Protein AF-A0A1C3F4M2-F1 (afdb_monomer)

Secondary structure (DSSP, 8-state):
-EEEEETTT--EEEE-GGGT----TTTEEE----SSPPGGGGGSPB-PPP-

Sequence (51 aa):
MVVIENKSNGERFLVDLLKGQTYDKELYTKITYEVPLKKEFWNLP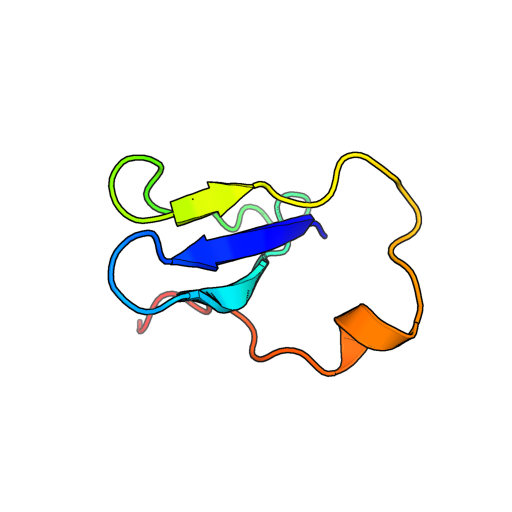RLTKSK

pLDDT: mean 85.21, std 11.65, range [39.19, 95.06]

Solvent-accessible surface area (backbone atoms only — not comparable to full-atom values): 3270 Å² total; per-residue (Å²): 104,42,39,32,30,31,76,88,79,64,53,59,29,31,37,41,57,86,78,70,47,78,76,60,69,89,56,31,43,78,76,55,90,62,84,79,69,61,74,82,58,73,75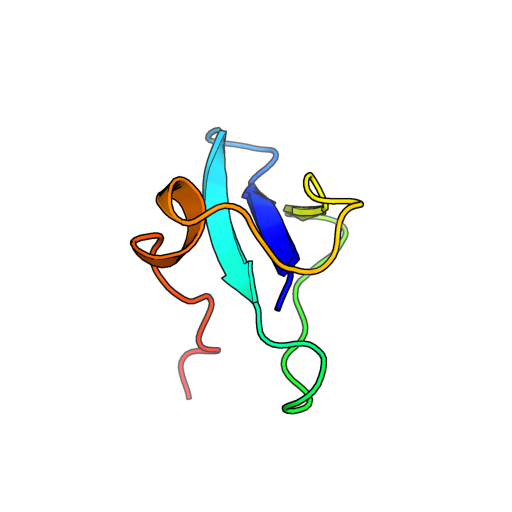,41,55,64,62,67,78,82,128

Nearest PDB structures (foldseek):
  9caq-assembly1_4  TM=6.629E-01  e=7.565E+00  Homo sapiens

Foldseek 3Di:
DFWKAFPPPRAIADEDVVVVGDDDVVGIDTPDPDPPDDPVNVPGHHPDPPD

Radius of gyration: 10.33 Å; Cα contacts (8 Å, |Δi|>4): 75; chains: 1; bounding box: 24×20×26 Å

Structure (mmCIF, N/CA/C/O backbone):
data_AF-A0A1C3F4M2-F1
#
_entry.id   AF-A0A1C3F4M2-F1
#
loop_
_atom_site.group_PDB
_atom_site.id
_atom_site.type_symbol
_atom_site.label_atom_id
_atom_site.label_alt_id
_atom_site.label_comp_id
_atom_site.label_asym_id
_atom_site.label_entity_id
_atom_site.label_seq_id
_atom_site.pdbx_PDB_ins_code
_atom_site.Cartn_x
_atom_site.Cartn_y
_atom_site.Cartn_z
_atom_site.occupancy
_atom_site.B_iso_or_equiv
_atom_site.auth_seq_id
_atom_site.auth_comp_id
_atom_site.auth_asym_id
_atom_site.auth_atom_id
_atom_site.pdbx_PDB_model_num
ATOM 1 N N . MET A 1 1 ? -3.158 -1.452 -9.343 1.00 85.06 1 MET A N 1
ATOM 2 C CA . MET A 1 1 ? -2.555 -1.577 -7.999 1.00 85.06 1 MET A CA 1
ATOM 3 C C . MET A 1 1 ? -1.870 -0.279 -7.603 1.00 85.06 1 MET A C 1
ATOM 5 O O . MET A 1 1 ? -1.349 0.409 -8.472 1.00 85.06 1 MET A O 1
ATOM 9 N N . VAL A 1 2 ? -1.896 0.053 -6.318 1.00 89.56 2 VAL A N 1
ATOM 10 C CA . VAL A 1 2 ? -1.208 1.195 -5.702 1.00 89.56 2 VAL A CA 1
ATOM 11 C C . VAL A 1 2 ? -0.521 0.724 -4.426 1.00 89.56 2 VAL A C 1
ATOM 13 O O . VAL A 1 2 ? -0.971 -0.247 -3.818 1.00 89.56 2 VAL A O 1
ATOM 16 N N . VAL A 1 3 ? 0.539 1.411 -4.014 1.00 92.25 3 VAL A N 1
ATOM 17 C CA . VAL A 1 3 ? 1.129 1.241 -2.688 1.00 92.25 3 VAL A CA 1
ATOM 18 C C . VAL A 1 3 ? 0.614 2.335 -1.777 1.00 92.25 3 VAL A C 1
ATOM 20 O O . VAL A 1 3 ? 0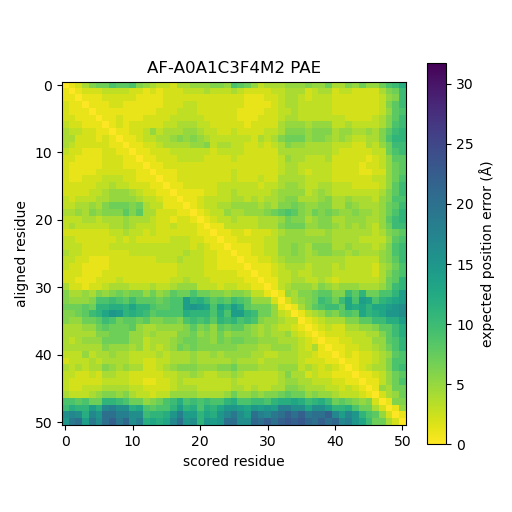.581 3.520 -2.136 1.00 92.25 3 VAL A O 1
ATOM 23 N N . ILE A 1 4 ? 0.220 1.910 -0.590 1.00 92.88 4 ILE A N 1
ATOM 24 C CA . ILE A 1 4 ? -0.149 2.777 0.512 1.00 92.88 4 ILE A CA 1
ATOM 25 C C . ILE A 1 4 ? 0.827 2.575 1.665 1.00 92.88 4 ILE A C 1
ATOM 27 O O . ILE A 1 4 ? 1.397 1.496 1.813 1.00 92.88 4 ILE A O 1
ATOM 31 N N . GLU A 1 5 ? 0.995 3.605 2.477 1.00 94.81 5 GLU A N 1
ATOM 32 C CA . GLU A 1 5 ? 1.824 3.605 3.676 1.00 94.81 5 GLU A CA 1
ATOM 33 C C . GLU A 1 5 ? 0.958 3.971 4.883 1.00 94.81 5 GLU A C 1
ATOM 35 O O . GLU A 1 5 ? 0.159 4.908 4.817 1.00 94.81 5 GLU A O 1
ATOM 40 N N . ASN A 1 6 ? 1.075 3.203 5.961 1.00 95.06 6 ASN A N 1
ATOM 41 C CA . ASN A 1 6 ? 0.401 3.458 7.224 1.00 95.06 6 ASN A CA 1
ATOM 42 C C . ASN A 1 6 ? 1.055 4.660 7.915 1.00 95.06 6 ASN A C 1
ATOM 44 O O . ASN A 1 6 ? 2.263 4.675 8.150 1.00 95.06 6 ASN A O 1
ATOM 48 N N . LYS A 1 7 ? 0.249 5.663 8.267 1.00 94.12 7 LYS A N 1
ATOM 49 C CA . LYS A 1 7 ? 0.732 6.920 8.851 1.00 94.12 7 LYS A CA 1
ATOM 50 C C . LYS A 1 7 ? 1.307 6.761 10.262 1.00 94.12 7 LYS A C 1
ATOM 52 O O . LYS A 1 7 ? 2.079 7.613 10.685 1.00 94.12 7 LYS A O 1
ATOM 57 N N . SER A 1 8 ? 0.928 5.714 10.996 1.00 94.12 8 SER A N 1
ATOM 58 C CA . SER A 1 8 ? 1.349 5.505 12.387 1.00 94.12 8 SER A 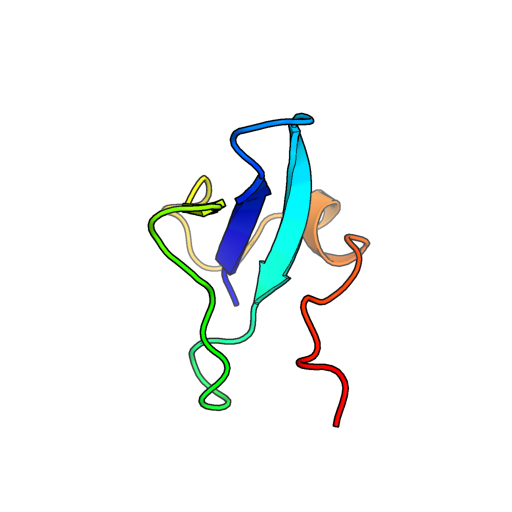CA 1
ATOM 59 C C . SER A 1 8 ? 2.664 4.742 12.514 1.00 94.12 8 SER A C 1
ATOM 61 O O . SER A 1 8 ? 3.435 5.028 13.42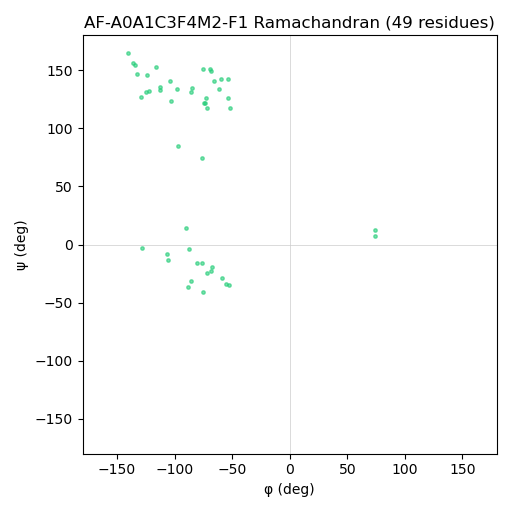4 1.00 94.12 8 SER A O 1
ATOM 63 N N . ASN A 1 9 ? 2.920 3.766 11.640 1.00 94.44 9 ASN A N 1
ATOM 64 C CA . ASN A 1 9 ? 4.079 2.872 11.763 1.00 94.44 9 ASN A CA 1
ATOM 65 C C . ASN A 1 9 ? 4.945 2.774 10.492 1.00 94.44 9 ASN A C 1
ATOM 67 O O . ASN A 1 9 ? 5.976 2.109 10.517 1.00 94.44 9 ASN A O 1
ATOM 71 N N . GLY A 1 10 ? 4.552 3.429 9.395 1.00 92.94 10 GLY A N 1
ATOM 72 C CA . GLY A 1 10 ? 5.294 3.421 8.133 1.00 92.94 10 GLY A CA 1
ATOM 73 C C . GLY A 1 10 ? 5.200 2.113 7.342 1.00 92.94 10 GLY A C 1
ATOM 74 O O . GLY A 1 10 ? 5.892 1.960 6.335 1.00 92.94 10 GLY A O 1
ATOM 75 N N . GLU A 1 11 ? 4.366 1.154 7.757 1.00 93.94 11 GLU A N 1
ATOM 76 C CA . GLU A 1 11 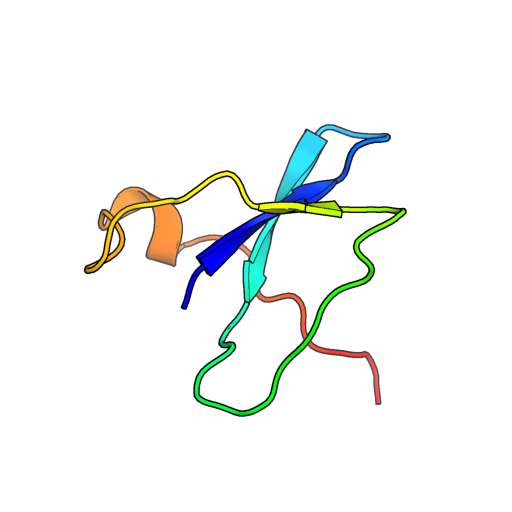? 4.197 -0.100 7.023 1.00 93.94 11 GLU A CA 1
ATOM 77 C C . GLU A 1 11 ? 3.552 0.128 5.656 1.00 93.94 11 GLU A C 1
ATOM 79 O O . GLU A 1 11 ? 2.621 0.923 5.505 1.00 93.94 11 GLU A O 1
ATOM 84 N N . ARG A 1 12 ? 4.026 -0.611 4.649 1.00 93.12 12 ARG A N 1
ATOM 85 C CA . ARG A 1 12 ? 3.601 -0.446 3.257 1.00 93.12 12 ARG A CA 1
ATOM 86 C C . ARG A 1 12 ? 2.820 -1.641 2.761 1.00 93.12 12 ARG A C 1
ATOM 88 O O . ARG A 1 12 ? 3.248 -2.782 2.916 1.00 93.12 12 ARG A O 1
ATOM 95 N N . PHE A 1 13 ? 1.726 -1.354 2.069 1.00 92.56 13 PHE A N 1
ATOM 96 C CA . PHE A 1 13 ? 0.825 -2.370 1.553 1.00 92.56 13 PHE A CA 1
ATOM 97 C C . PHE A 1 13 ? 0.470 -2.122 0.094 1.00 92.56 13 PHE A C 1
ATOM 99 O O . PHE A 1 13 ? 0.328 -0.984 -0.354 1.00 92.56 13 PHE A O 1
ATOM 106 N N . LEU A 1 14 ? 0.276 -3.209 -0.642 1.00 92.12 14 LEU A N 1
ATOM 107 C CA . LEU A 1 14 ? -0.303 -3.198 -1.977 1.00 92.12 14 LEU A CA 1
ATOM 108 C C . LEU A 1 14 ? -1.827 -3.245 -1.906 1.00 92.12 14 LEU A C 1
ATOM 110 O O . LEU A 1 14 ? -2.402 -4.124 -1.262 1.00 92.12 14 LEU A O 1
ATOM 114 N N . VAL A 1 15 ? -2.478 -2.357 -2.651 1.00 90.31 15 VAL A N 1
ATOM 115 C CA . VAL A 1 15 ? -3.932 -2.350 -2.832 1.00 90.31 15 VAL A CA 1
ATOM 116 C C . VAL A 1 15 ? -4.281 -2.396 -4.305 1.00 90.31 15 VAL A C 1
ATOM 118 O O . VAL A 1 15 ? -3.783 -1.607 -5.112 1.00 90.31 15 VAL A O 1
ATOM 121 N N . ASP A 1 16 ? -5.188 -3.294 -4.672 1.00 88.50 16 ASP A N 1
ATOM 122 C CA . ASP A 1 16 ? -5.719 -3.365 -6.024 1.00 88.50 16 ASP A CA 1
ATOM 123 C C . ASP A 1 16 ? -7.056 -2.628 -6.164 1.00 88.50 16 ASP A C 1
ATOM 125 O O . ASP A 1 16 ? -8.133 -3.223 -6.109 1.00 88.50 16 ASP A O 1
ATOM 129 N N . LEU A 1 17 ? -6.973 -1.311 -6.387 1.00 83.88 17 LEU A N 1
ATOM 130 C CA . LEU A 1 17 ? -8.148 -0.463 -6.625 1.00 83.88 17 LEU A CA 1
ATOM 131 C C . LEU A 1 17 ? -8.978 -0.917 -7.841 1.00 83.88 17 LEU A C 1
ATOM 133 O O . LEU A 1 17 ? -10.190 -0.733 -7.847 1.00 83.88 17 LEU A O 1
ATOM 137 N N . LEU A 1 18 ? -8.354 -1.542 -8.851 1.00 83.12 18 LEU A N 1
ATOM 138 C CA . LEU A 1 18 ? -9.062 -2.029 -10.045 1.00 83.12 18 LEU A CA 1
ATOM 139 C C . LEU A 1 18 ? -9.923 -3.262 -9.745 1.00 83.12 18 LEU A C 1
ATOM 141 O O . LEU A 1 18 ? -10.911 -3.502 -10.428 1.00 83.12 18 LEU A O 1
ATOM 145 N N . LYS A 1 19 ? -9.575 -4.023 -8.702 1.00 84.00 19 LYS A N 1
ATOM 146 C CA . LYS A 1 19 ? -10.370 -5.153 -8.201 1.00 84.00 19 LYS A CA 1
ATOM 147 C C . LYS A 1 19 ? -11.384 -4.740 -7.128 1.00 84.00 19 LYS A C 1
ATOM 149 O O . LYS A 1 19 ? -11.894 -5.598 -6.415 1.00 84.00 19 LYS A O 1
ATOM 154 N N . GLY A 1 20 ? -11.648 -3.440 -6.976 1.00 82.88 20 GLY A N 1
ATOM 155 C CA . GLY A 1 20 ? -12.590 -2.914 -5.986 1.00 82.88 20 GLY A CA 1
ATOM 156 C C . GLY A 1 20 ? -12.080 -2.945 -4.543 1.00 82.88 20 GLY A C 1
ATOM 157 O O . GLY A 1 20 ? -12.863 -2.735 -3.617 1.00 82.88 20 GLY A O 1
ATOM 158 N N . GLN A 1 21 ? -10.784 -3.196 -4.316 1.00 87.00 21 GLN A N 1
ATOM 159 C CA . GLN A 1 21 ? -10.207 -3.028 -2.983 1.00 87.00 21 GLN A CA 1
ATOM 160 C C . GLN A 1 21 ? -10.152 -1.542 -2.622 1.00 87.00 21 GLN A C 1
ATOM 162 O O . GLN A 1 21 ? -10.015 -0.675 -3.482 1.00 87.00 21 GLN A O 1
ATOM 167 N N . THR A 1 22 ? -10.230 -1.253 -1.329 1.00 88.00 22 THR A N 1
ATOM 168 C CA . THR A 1 22 ? -10.129 0.102 -0.790 1.00 88.00 22 THR A CA 1
ATOM 169 C C . THR A 1 22 ? -9.316 0.075 0.495 1.00 88.00 22 THR A C 1
ATOM 171 O O . THR A 1 22 ? -9.098 -0.988 1.078 1.00 88.00 22 THR A O 1
ATOM 174 N N . TYR A 1 23 ? -8.873 1.242 0.931 1.00 88.69 23 TYR A N 1
ATOM 175 C CA . TYR A 1 23 ? -8.127 1.438 2.162 1.00 88.69 23 TYR A CA 1
ATOM 176 C C . TYR A 1 23 ? -8.666 2.661 2.896 1.00 88.69 23 TYR A C 1
ATOM 178 O O . TYR A 1 23 ? -9.256 3.560 2.290 1.00 88.69 23 TYR A O 1
ATOM 186 N N . ASP A 1 24 ? -8.457 2.684 4.205 1.00 91.12 24 ASP A N 1
ATOM 187 C CA . ASP A 1 24 ? -8.814 3.820 5.041 1.00 91.12 24 ASP A CA 1
ATOM 188 C C . ASP A 1 24 ? -7.846 4.989 4.780 1.00 91.12 24 ASP A C 1
ATOM 190 O O . ASP A 1 24 ? -6.639 4.874 4.986 1.00 91.12 24 ASP A O 1
ATOM 194 N N . LYS A 1 25 ? -8.362 6.119 4.292 1.00 90.31 25 LYS A N 1
ATOM 195 C CA . LYS A 1 25 ? -7.549 7.305 3.973 1.00 90.31 25 LYS A CA 1
ATOM 196 C C . LYS A 1 25 ? -7.127 8.087 5.218 1.00 90.31 25 LYS A C 1
ATOM 198 O O . LYS A 1 25 ? -6.228 8.928 5.131 1.00 90.31 25 LYS A O 1
ATOM 203 N N . GLU A 1 26 ? -7.758 7.840 6.362 1.00 93.56 26 GLU A N 1
ATOM 204 C CA . GLU A 1 26 ? -7.357 8.419 7.641 1.00 93.56 26 GLU A CA 1
ATOM 205 C C . GLU A 1 26 ? -6.108 7.710 8.164 1.00 93.56 26 GLU A C 1
ATOM 207 O O . GLU A 1 26 ? -5.160 8.387 8.561 1.00 93.56 26 GLU A O 1
ATOM 212 N N . LEU A 1 27 ? -6.040 6.382 8.023 1.00 92.25 27 LEU A N 1
ATOM 213 C CA . LEU A 1 27 ? -4.909 5.558 8.468 1.00 92.25 27 LEU A CA 1
ATOM 214 C C . LEU A 1 27 ? -3.767 5.455 7.450 1.00 92.25 27 LEU A C 1
ATOM 216 O O . LEU A 1 27 ? -2.605 5.345 7.839 1.00 92.25 27 LEU A O 1
ATOM 220 N N . TYR A 1 28 ? -4.075 5.503 6.152 1.00 94.50 28 TYR A N 1
ATOM 221 C CA . TYR A 1 28 ? -3.103 5.242 5.093 1.00 94.50 28 TYR A CA 1
ATOM 222 C C . TYR A 1 28 ? -2.982 6.392 4.091 1.00 94.50 28 TYR A C 1
ATOM 224 O O . TYR A 1 28 ? -3.960 7.044 3.722 1.00 94.50 28 TYR A O 1
ATOM 232 N N . THR A 1 29 ? -1.769 6.590 3.581 1.00 94.19 29 THR A N 1
ATOM 233 C CA . THR A 1 29 ? -1.451 7.535 2.505 1.00 94.19 29 THR A CA 1
ATOM 234 C C . THR A 1 29 ? -1.022 6.771 1.261 1.00 94.19 29 THR A C 1
ATOM 236 O O . THR A 1 29 ? -0.189 5.875 1.332 1.00 94.19 29 THR A O 1
ATOM 239 N N . LYS A 1 30 ? -1.557 7.130 0.090 1.00 91.31 30 LYS A N 1
ATOM 240 C CA . LYS A 1 30 ? -1.077 6.590 -1.189 1.00 91.31 30 LYS A CA 1
ATOM 241 C C . LYS A 1 30 ? 0.271 7.219 -1.530 1.00 91.31 30 LYS A C 1
ATOM 243 O O . LYS A 1 30 ? 0.350 8.434 -1.669 1.00 91.31 30 LYS A O 1
ATOM 248 N N . ILE A 1 31 ? 1.296 6.389 -1.707 1.00 89.50 31 ILE A N 1
ATOM 249 C CA . ILE A 1 31 ? 2.665 6.854 -1.989 1.00 89.50 31 ILE A CA 1
ATOM 250 C C . ILE A 1 31 ? 3.085 6.654 -3.447 1.00 89.50 31 ILE A C 1
ATOM 252 O O . ILE A 1 31 ? 4.066 7.234 -3.897 1.00 89.50 31 ILE A O 1
ATOM 256 N N . THR A 1 32 ? 2.337 5.865 -4.220 1.00 85.25 32 THR A N 1
ATOM 257 C CA . THR A 1 32 ? 2.641 5.637 -5.641 1.00 85.25 32 THR A CA 1
ATOM 258 C C . THR A 1 32 ? 1.714 6.427 -6.544 1.00 85.25 32 THR A C 1
ATOM 260 O O . THR A 1 32 ? 0.500 6.217 -6.505 1.00 85.25 32 THR A O 1
ATOM 263 N N . TYR A 1 33 ? 2.287 7.255 -7.411 1.00 70.38 33 TYR A N 1
ATOM 264 C CA . TYR A 1 33 ? 1.565 8.033 -8.423 1.00 70.38 33 TYR A CA 1
ATOM 265 C C . TYR A 1 33 ? 1.756 7.480 -9.845 1.00 70.38 33 TYR A C 1
ATOM 267 O O . TYR A 1 33 ? 1.052 7.897 -10.759 1.00 70.38 33 TYR A O 1
ATOM 275 N N . GLU A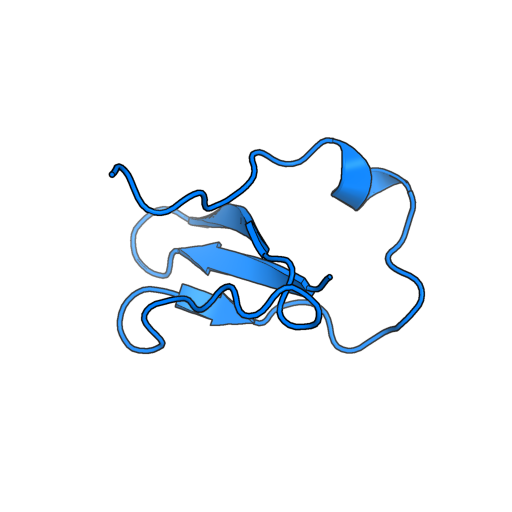 1 34 ? 2.651 6.503 -10.016 1.00 66.44 34 GLU A N 1
ATOM 276 C CA . GLU A 1 34 ? 3.040 5.943 -11.311 1.00 66.44 34 GLU A CA 1
ATOM 277 C C . GLU A 1 34 ? 2.411 4.563 -11.565 1.00 66.44 34 GLU A C 1
ATOM 279 O O . GLU A 1 34 ? 2.323 3.716 -10.671 1.00 66.44 34 GLU A O 1
ATOM 284 N N . VAL A 1 35 ? 1.992 4.338 -12.813 1.00 68.44 35 VAL A N 1
ATOM 285 C CA . VAL A 1 35 ? 1.515 3.052 -13.340 1.00 68.44 35 VAL A CA 1
ATOM 286 C C . VAL A 1 35 ? 2.288 2.780 -14.638 1.00 68.44 35 VAL A C 1
ATOM 288 O O . VAL A 1 35 ? 2.270 3.647 -15.510 1.00 68.44 35 VAL A O 1
ATOM 291 N N . PRO A 1 36 ? 2.937 1.612 -14.814 1.00 75.62 36 PRO A N 1
ATOM 292 C CA . PRO A 1 36 ? 2.949 0.442 -13.932 1.00 75.62 36 PRO A CA 1
ATOM 293 C C . PRO A 1 36 ? 3.817 0.617 -12.673 1.00 75.62 36 PRO A C 1
ATOM 295 O O . PRO A 1 36 ? 4.818 1.325 -12.673 1.00 75.62 36 PRO A O 1
ATOM 298 N N . LEU A 1 37 ? 3.445 -0.079 -11.593 1.00 84.75 37 LEU A N 1
ATOM 299 C CA . LEU A 1 37 ? 4.231 -0.130 -10.356 1.00 84.75 37 LEU A CA 1
ATOM 300 C C . LEU A 1 37 ? 5.616 -0.737 -10.602 1.00 84.75 37 LEU A C 1
ATOM 302 O O . LEU A 1 37 ? 5.719 -1.813 -11.203 1.00 84.75 37 LEU A O 1
ATOM 306 N N . LYS A 1 38 ? 6.660 -0.097 -10.060 1.00 84.38 38 LYS A N 1
ATOM 307 C CA . LYS A 1 38 ? 8.027 -0.641 -10.049 1.00 84.38 38 LYS A CA 1
ATOM 308 C C . LYS A 1 38 ? 8.043 -2.041 -9.431 1.00 84.38 38 LYS A C 1
ATOM 310 O O . LYS A 1 38 ? 7.342 -2.292 -8.451 1.00 84.38 38 LYS A O 1
ATOM 315 N N . LYS A 1 39 ? 8.869 -2.939 -9.987 1.00 84.75 39 LYS A N 1
ATOM 316 C CA . LYS A 1 39 ? 8.972 -4.356 -9.574 1.00 84.75 39 LYS A CA 1
ATOM 317 C C . LYS A 1 39 ? 9.214 -4.535 -8.071 1.00 84.75 39 LYS A C 1
ATOM 319 O O . LYS A 1 39 ? 8.666 -5.461 -7.490 1.00 84.75 39 LYS A O 1
ATOM 324 N N . GLU A 1 40 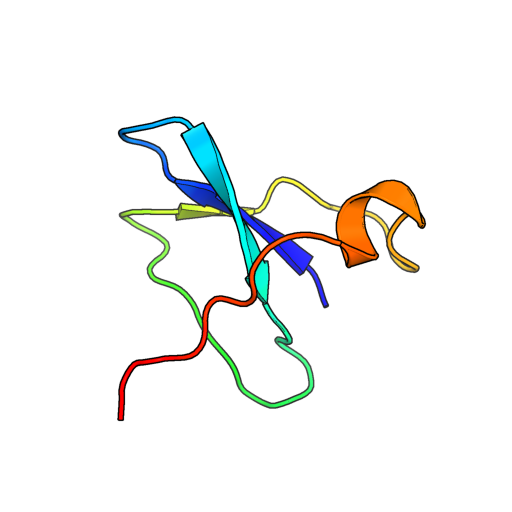? 9.966 -3.631 -7.445 1.00 86.00 40 GLU A N 1
ATOM 325 C CA . GLU A 1 40 ? 10.250 -3.640 -6.001 1.00 86.00 40 GLU A CA 1
ATOM 326 C C . GLU A 1 40 ? 8.982 -3.662 -5.132 1.00 86.00 40 GLU A C 1
ATOM 328 O O . GLU A 1 40 ? 8.941 -4.324 -4.098 1.00 86.00 40 GLU A O 1
ATOM 333 N N . PHE A 1 41 ? 7.910 -3.011 -5.586 1.00 86.56 41 PHE A N 1
ATOM 334 C CA . PHE A 1 41 ? 6.674 -2.906 -4.824 1.00 86.56 41 PHE A CA 1
ATOM 335 C C . PHE A 1 41 ? 5.796 -4.149 -4.921 1.00 86.56 41 PHE A C 1
ATOM 337 O O . PHE A 1 41 ? 4.910 -4.313 -4.090 1.00 86.56 41 PHE A O 1
ATOM 344 N N . TRP A 1 42 ? 6.034 -5.040 -5.890 1.00 86.00 42 TRP A N 1
ATOM 345 C CA . TRP A 1 42 ? 5.214 -6.240 -6.103 1.00 86.00 42 TRP A CA 1
ATOM 346 C C . TRP A 1 42 ? 5.330 -7.271 -4.975 1.00 86.00 42 TRP A C 1
ATOM 348 O O . TRP A 1 42 ? 4.434 -8.102 -4.823 1.00 86.00 42 TRP A O 1
ATOM 358 N N . ASN A 1 43 ? 6.397 -7.187 -4.177 1.00 87.88 43 ASN A N 1
ATOM 359 C CA . ASN A 1 43 ? 6.652 -8.070 -3.040 1.00 87.88 43 ASN A CA 1
ATOM 360 C C . ASN A 1 43 ? 6.008 -7.582 -1.732 1.00 87.88 43 ASN A C 1
ATOM 362 O O . ASN A 1 43 ? 6.104 -8.274 -0.721 1.00 87.88 43 ASN A O 1
ATOM 366 N N . LEU A 1 44 ? 5.368 -6.407 -1.720 1.00 90.00 44 LEU A N 1
ATOM 367 C CA . LEU A 1 44 ? 4.723 -5.888 -0.515 1.00 90.00 44 LEU A CA 1
ATOM 368 C C . LEU A 1 44 ? 3.493 -6.723 -0.119 1.00 90.00 44 LEU A C 1
ATOM 370 O O . LEU A 1 44 ? 2.787 -7.247 -0.992 1.00 90.00 44 LEU A O 1
ATOM 374 N N . PRO A 1 45 ? 3.185 -6.817 1.189 1.00 91.31 45 PRO A N 1
ATOM 375 C CA . PRO A 1 45 ? 1.968 -7.468 1.651 1.00 91.31 45 PRO A CA 1
ATOM 376 C C . PRO A 1 45 ? 0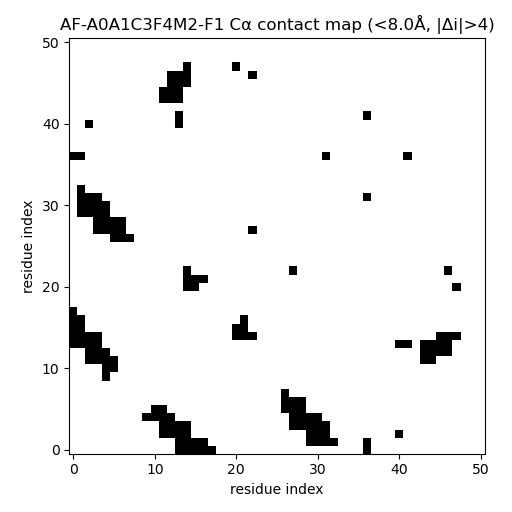.740 -6.767 1.065 1.00 91.31 45 PRO A C 1
ATOM 378 O O . PRO A 1 45 ? 0.702 -5.546 0.906 1.00 91.31 45 PRO A O 1
ATOM 381 N N . ARG A 1 46 ? -0.285 -7.544 0.717 1.00 89.69 46 ARG A N 1
ATOM 382 C CA . ARG A 1 46 ? -1.540 -6.994 0.194 1.00 89.69 46 ARG A CA 1
ATOM 383 C C . ARG A 1 46 ? -2.438 -6.592 1.354 1.00 89.69 46 ARG A C 1
ATOM 385 O O . ARG A 1 46 ? -2.624 -7.386 2.272 1.00 89.69 46 ARG A O 1
ATOM 392 N N . LEU A 1 47 ? -3.050 -5.410 1.278 1.00 83.88 47 LEU A N 1
ATOM 393 C CA . LEU A 1 47 ? -4.107 -5.020 2.212 1.00 83.88 47 LEU A CA 1
ATOM 394 C C . LEU A 1 47 ? -5.402 -5.757 1.831 1.00 83.88 47 LEU A C 1
ATOM 396 O O . LEU A 1 47 ? -6.315 -5.208 1.217 1.00 83.88 47 LEU A O 1
ATOM 400 N N . THR A 1 48 ? -5.470 -7.051 2.124 1.00 69.81 48 THR A N 1
ATOM 401 C CA . THR A 1 48 ? -6.731 -7.789 2.060 1.00 69.81 48 THR A CA 1
ATOM 402 C C . THR A 1 48 ? -7.560 -7.389 3.269 1.00 69.81 48 THR A C 1
ATOM 404 O O . THR A 1 48 ? -7.101 -7.570 4.393 1.00 69.81 48 THR A O 1
ATOM 407 N N . LYS A 1 49 ? -8.775 -6.857 3.063 1.00 58.09 49 LYS A N 1
ATOM 408 C CA . LYS A 1 49 ? -9.757 -6.782 4.154 1.00 58.09 49 LYS A CA 1
ATOM 409 C C . LYS A 1 49 ? -9.858 -8.188 4.752 1.00 58.09 49 LYS A C 1
ATOM 411 O O . LYS A 1 49 ? -10.217 -9.111 4.019 1.00 58.09 49 LYS A O 1
ATOM 416 N N . SER A 1 50 ? -9.505 -8.354 6.030 1.00 47.09 50 SER A N 1
ATOM 417 C CA . SER A 1 50 ? -9.913 -9.553 6.767 1.00 47.09 50 SER A CA 1
ATOM 418 C C . SER A 1 50 ? -11.424 -9.664 6.623 1.00 47.09 50 SER A C 1
ATOM 420 O O . SER A 1 50 ? -12.137 -8.673 6.794 1.00 47.09 50 SER A O 1
ATOM 422 N N . LYS A 1 51 ? -11.852 -10.834 6.161 1.00 39.19 51 LYS A N 1
ATOM 423 C CA . LYS A 1 51 ? -13.242 -11.170 5.880 1.00 39.19 51 LYS A CA 1
ATOM 424 C C . LYS A 1 51 ? -14.069 -11.157 7.158 1.00 39.19 51 LYS A C 1
ATOM 426 O O . LYS A 1 51 ? -13.507 -11.566 8.198 1.00 39.19 51 LYS A O 1
#

Mean predicted aligned error: 4.63 Å